Protein AF-A0A2V7XB00-F1 (afdb_monomer)

Secondary structure (DSSP, 8-state):
----------------------------------------TT---PPPPPHHHHHHHHHHHHHHHHT--GGG--TT-BTTTTT--HHHHHHHHHHHHHHHT---S----TGGGT--BHHHHHHHHHHHHHT---

Solvent-accessible surface area (backbone atoms only — not comparable to full-atom values): 9020 Å² total; per-residue (Å²): 139,89,85,81,87,83,86,84,86,80,86,84,88,89,87,83,85,89,82,90,85,80,86,90,85,76,94,74,91,76,94,72,85,75,72,80,78,78,71,78,80,81,76,74,77,65,77,63,75,55,65,68,62,46,40,55,52,49,41,53,41,51,16,63,70,64,73,48,64,50,89,76,64,50,55,84,39,42,41,63,83,69,64,57,43,79,68,47,46,54,55,39,52,54,51,48,26,71,73,71,73,53,80,73,97,61,95,70,52,49,71,82,72,72,35,52,28,45,46,46,47,41,53,48,52,49,36,51,63,67,58,78,68,124

Sequence (134 aa):
MPGISFLSSVRKPSALLSRAGSWLRMARPHLMQEVPMHERAHERTSPPLPRPAVAEAVYAVLAHTLGIDPSGIRPDAELEHLGLSSLKTIEMNVALEEKLGFTSPEVARPDELGIVTVDDLVSHVVRVLAGDLR

pLDDT: mean 73.44, std 22.76, range [34.62, 97.06]

Structure (mmCIF, N/CA/C/O backbone):
data_AF-A0A2V7XB00-F1
#
_entry.id   AF-A0A2V7XB00-F1
#
loop_
_atom_site.group_PDB
_atom_site.id
_atom_site.type_symbol
_atom_site.label_atom_id
_atom_site.label_alt_id
_atom_site.label_comp_id
_atom_site.label_asym_id
_atom_site.label_entity_id
_atom_site.label_seq_id
_atom_site.pdbx_PDB_ins_code
_atom_site.Cartn_x
_atom_site.Cartn_y
_atom_site.Cartn_z
_atom_site.occupancy
_atom_site.B_iso_or_equiv
_atom_site.auth_seq_id
_atom_site.auth_comp_id
_atom_site.auth_asym_id
_atom_site.auth_atom_id
_atom_site.pdbx_PDB_model_num
ATOM 1 N N . MET A 1 1 ? 59.019 -44.962 38.354 1.00 43.09 1 MET A N 1
ATOM 2 C CA . MET A 1 1 ? 59.308 -45.995 37.335 1.00 43.09 1 MET A CA 1
ATOM 3 C C . MET A 1 1 ? 58.989 -45.417 35.959 1.00 43.09 1 MET A C 1
ATOM 5 O O . MET A 1 1 ? 57.835 -45.063 35.757 1.00 43.09 1 MET A O 1
ATOM 9 N N . PRO A 1 2 ? 59.972 -45.239 35.058 1.00 42.66 2 PRO A N 1
ATOM 10 C CA . PRO A 1 2 ? 59.740 -44.831 33.674 1.00 42.66 2 PRO A CA 1
ATOM 11 C C . PRO A 1 2 ? 59.539 -46.059 32.769 1.00 42.66 2 PRO A C 1
ATOM 13 O O . PRO A 1 2 ? 60.270 -47.041 32.878 1.00 42.66 2 PRO A O 1
ATOM 16 N N . GLY A 1 3 ? 58.544 -45.992 31.883 1.00 41.75 3 GLY A N 1
ATOM 17 C CA . GLY A 1 3 ? 58.199 -47.037 30.920 1.00 41.75 3 GLY A CA 1
ATOM 18 C C . GLY A 1 3 ? 58.462 -46.599 29.476 1.00 41.75 3 GLY A C 1
ATOM 19 O O . GLY A 1 3 ? 57.611 -45.976 28.863 1.00 41.75 3 GLY A O 1
ATOM 20 N N . ILE A 1 4 ? 59.664 -46.935 29.007 1.00 50.34 4 ILE A N 1
ATOM 21 C CA . ILE A 1 4 ? 60.064 -47.442 27.678 1.00 50.34 4 ILE A CA 1
ATOM 22 C C . ILE A 1 4 ? 59.625 -46.721 26.384 1.00 50.34 4 ILE A C 1
ATOM 24 O O . ILE A 1 4 ? 58.484 -46.752 25.938 1.00 50.34 4 ILE A O 1
ATOM 28 N N . SER A 1 5 ? 60.666 -46.211 25.727 1.00 44.38 5 SER A N 1
ATOM 29 C CA . SER A 1 5 ? 60.866 -45.860 24.324 1.00 44.38 5 SER A CA 1
ATOM 30 C C . SER A 1 5 ? 60.288 -46.828 23.281 1.00 44.38 5 SER A C 1
ATOM 32 O O . SER A 1 5 ? 60.439 -48.040 23.409 1.00 44.38 5 SER A O 1
ATOM 34 N N . PHE A 1 6 ? 59.862 -46.283 22.136 1.00 38.62 6 PHE A N 1
ATOM 35 C CA . PHE A 1 6 ? 60.133 -46.903 20.835 1.00 38.62 6 PHE A CA 1
ATOM 36 C C . PHE A 1 6 ? 60.467 -45.830 19.791 1.00 38.62 6 PHE A C 1
ATOM 38 O O . PHE A 1 6 ? 59.624 -45.044 19.365 1.00 38.62 6 PHE A O 1
ATOM 45 N N . LEU A 1 7 ? 61.746 -45.793 19.412 1.00 38.38 7 LEU A N 1
ATOM 46 C CA . LEU A 1 7 ? 62.230 -45.149 18.198 1.00 38.38 7 LEU A CA 1
ATOM 47 C C . LEU A 1 7 ? 61.740 -45.948 16.987 1.00 38.38 7 LEU A C 1
ATOM 49 O O . LEU A 1 7 ? 61.825 -47.173 16.982 1.00 38.38 7 LEU A O 1
ATOM 53 N N . SER A 1 8 ? 61.418 -45.256 15.898 1.00 43.91 8 SER A N 1
ATOM 54 C CA . SER A 1 8 ? 61.849 -45.684 14.565 1.00 43.91 8 SER A CA 1
ATOM 55 C C . SER A 1 8 ? 61.993 -44.465 13.665 1.00 43.91 8 SER A C 1
ATOM 57 O O . SER A 1 8 ? 61.040 -43.906 13.137 1.00 43.91 8 SER A O 1
ATOM 59 N N . SER A 1 9 ? 63.250 -44.047 13.566 1.00 39.44 9 SER A N 1
ATOM 60 C CA . SER A 1 9 ? 63.808 -43.108 12.604 1.00 39.44 9 SER A CA 1
ATOM 61 C C . SER A 1 9 ? 64.039 -43.822 11.278 1.00 39.44 9 SER A C 1
ATOM 63 O O . SER A 1 9 ? 64.725 -44.842 11.282 1.00 39.44 9 SER A O 1
ATOM 65 N N . VAL A 1 10 ? 63.586 -43.256 10.153 1.00 44.50 10 VAL A N 1
ATOM 66 C CA . VAL A 1 10 ? 64.231 -43.477 8.848 1.00 44.50 10 VAL A CA 1
ATOM 67 C C . VAL A 1 10 ? 64.216 -42.186 8.006 1.00 44.50 10 VAL A C 1
ATOM 69 O O . VAL A 1 10 ? 63.192 -41.785 7.472 1.00 44.50 10 VAL A O 1
ATOM 72 N N . ARG A 1 11 ? 65.406 -41.558 7.942 1.00 37.84 11 ARG A N 1
ATOM 73 C CA . ARG A 1 11 ? 66.149 -41.003 6.774 1.00 37.84 11 ARG A CA 1
ATOM 74 C C . ARG A 1 11 ? 65.315 -40.338 5.665 1.00 37.84 11 ARG A C 1
ATOM 76 O O . ARG A 1 11 ? 64.591 -41.017 4.960 1.00 37.84 11 ARG A O 1
ATOM 83 N N . LYS A 1 12 ? 65.379 -39.018 5.465 1.00 48.44 12 LYS A N 1
ATOM 84 C CA . LYS A 1 12 ? 66.449 -38.116 4.948 1.00 48.44 12 LYS A CA 1
ATOM 85 C C . LYS A 1 12 ? 66.050 -37.589 3.549 1.00 48.44 12 LYS A C 1
ATOM 87 O O . LYS A 1 12 ? 65.448 -38.327 2.779 1.00 48.44 12 LYS A O 1
ATOM 92 N N . PRO A 1 13 ? 66.388 -36.326 3.235 1.00 47.88 13 PRO A N 1
ATOM 93 C CA . PRO A 1 13 ? 65.912 -35.594 2.065 1.00 47.88 13 PRO A CA 1
ATOM 94 C C . PRO A 1 13 ? 66.754 -35.905 0.823 1.00 47.88 13 PRO A C 1
ATOM 96 O O . PRO A 1 13 ? 67.952 -36.167 0.936 1.00 47.88 13 PRO A O 1
ATOM 99 N N . SER A 1 14 ? 66.152 -35.818 -0.363 1.00 35.31 14 SER A N 1
ATOM 100 C CA . SER A 1 14 ? 66.888 -35.800 -1.629 1.00 35.31 14 SER A CA 1
ATOM 101 C C . SER A 1 14 ? 66.616 -34.491 -2.357 1.00 35.31 14 SER A C 1
ATOM 103 O O . SER A 1 14 ? 65.536 -34.268 -2.895 1.00 35.31 14 SER A O 1
ATOM 105 N N . ALA A 1 15 ? 67.622 -33.622 -2.325 1.00 42.19 15 ALA A N 1
ATOM 106 C CA . ALA A 1 15 ? 67.779 -32.496 -3.222 1.00 42.19 15 ALA A CA 1
ATOM 107 C C . ALA A 1 15 ? 68.858 -32.864 -4.247 1.00 42.19 15 ALA A C 1
ATOM 109 O O . ALA A 1 15 ? 69.988 -33.139 -3.854 1.00 42.19 15 ALA A O 1
ATOM 110 N N . LEU A 1 16 ? 68.516 -32.835 -5.535 1.00 42.06 16 LEU A N 1
ATOM 111 C CA . LEU A 1 16 ? 69.427 -32.689 -6.679 1.00 42.06 16 LEU A CA 1
ATOM 112 C C . LEU A 1 16 ? 68.619 -31.931 -7.753 1.00 42.06 16 LEU A C 1
ATOM 114 O O . LEU A 1 16 ? 67.651 -32.470 -8.271 1.00 42.06 16 LEU A O 1
ATOM 118 N N . LEU A 1 17 ? 68.699 -30.604 -7.853 1.00 36.22 17 LEU A N 1
ATOM 119 C CA . LEU A 1 17 ? 69.741 -29.741 -8.432 1.00 36.22 17 LEU A CA 1
ATOM 120 C C . LEU A 1 17 ? 69.749 -29.694 -9.982 1.00 36.22 17 LEU A C 1
ATOM 122 O O . LEU A 1 17 ? 70.099 -30.659 -10.649 1.00 36.22 17 LEU A O 1
ATOM 126 N N . SER A 1 18 ? 69.489 -28.476 -10.482 1.00 34.62 18 SER A N 1
ATOM 127 C CA . SER A 1 18 ? 70.057 -27.808 -11.673 1.00 34.62 18 SER A CA 1
ATOM 128 C C . SER A 1 18 ? 69.622 -28.166 -13.102 1.00 34.62 18 SER A C 1
ATOM 130 O O . SER A 1 18 ? 70.076 -29.146 -13.683 1.00 34.62 18 SER A O 1
ATOM 132 N N . ARG A 1 19 ? 68.980 -27.187 -13.766 1.00 41.94 19 ARG A N 1
ATOM 133 C CA . ARG A 1 19 ? 69.597 -26.265 -14.766 1.00 41.94 19 ARG A CA 1
ATOM 134 C C . ARG A 1 19 ? 68.547 -25.216 -15.183 1.00 41.94 19 ARG A C 1
ATOM 136 O O . ARG A 1 19 ? 67.474 -25.585 -15.625 1.00 41.94 19 ARG A O 1
ATOM 143 N N . ALA A 1 20 ? 68.692 -23.942 -14.820 1.00 37.88 20 ALA A N 1
ATOM 144 C CA . ALA A 1 20 ? 69.556 -22.907 -15.410 1.00 37.88 20 ALA A CA 1
ATOM 145 C C . ALA A 1 20 ? 68.913 -22.189 -16.620 1.00 37.88 20 ALA A C 1
ATOM 147 O O . ALA A 1 20 ? 68.725 -22.782 -17.676 1.00 37.88 20 ALA A O 1
ATOM 148 N N . GLY A 1 21 ? 68.661 -20.887 -16.434 1.00 34.62 21 GLY A N 1
ATOM 149 C CA . GLY A 1 21 ? 68.186 -19.907 -17.420 1.00 34.62 21 GLY A CA 1
ATOM 150 C C . GLY A 1 21 ? 66.996 -19.138 -16.833 1.00 34.62 21 GLY A C 1
ATOM 151 O O . GLY A 1 21 ? 65.957 -19.729 -16.610 1.00 34.62 21 GLY A O 1
ATOM 152 N N . SER A 1 22 ? 67.039 -17.859 -16.484 1.00 40.19 22 SER A N 1
ATOM 153 C CA . SER A 1 22 ? 67.973 -16.784 -16.778 1.00 40.19 22 SER A CA 1
ATOM 154 C C . SER A 1 22 ? 67.856 -15.746 -15.658 1.00 40.19 22 SER A C 1
ATOM 156 O O . SER A 1 22 ? 66.775 -15.514 -15.116 1.00 40.19 22 SER A O 1
ATOM 158 N N . TRP A 1 23 ? 68.980 -15.145 -15.299 1.00 38.50 23 TRP A N 1
ATOM 159 C CA . TRP A 1 23 ? 69.074 -14.110 -14.284 1.00 38.50 23 TRP A CA 1
ATOM 160 C C . TRP A 1 23 ? 68.597 -12.746 -14.824 1.00 38.50 23 TRP A C 1
ATOM 162 O O . TRP A 1 23 ? 68.945 -12.350 -15.931 1.00 38.50 23 TRP A O 1
ATOM 172 N N . LEU A 1 24 ? 67.917 -11.996 -13.949 1.00 39.69 24 LEU A N 1
ATOM 173 C CA . LEU A 1 24 ? 68.058 -10.544 -13.748 1.00 39.69 24 LEU A CA 1
ATOM 174 C C . LEU A 1 24 ? 67.439 -9.541 -14.755 1.00 39.69 24 LEU A C 1
ATOM 176 O O . LEU A 1 24 ? 68.110 -9.033 -15.653 1.00 39.69 24 LEU A O 1
ATOM 180 N N . ARG A 1 25 ? 66.206 -9.102 -14.454 1.00 44.06 25 ARG A N 1
ATOM 181 C CA . ARG A 1 25 ? 65.710 -7.696 -14.467 1.00 44.06 25 ARG A CA 1
ATOM 182 C C . ARG A 1 25 ? 64.205 -7.745 -14.157 1.00 44.06 25 ARG A C 1
ATOM 184 O O . ARG A 1 25 ? 63.500 -8.466 -14.833 1.00 44.06 25 ARG A O 1
ATOM 191 N N . MET A 1 26 ? 63.601 -7.072 -13.187 1.00 37.91 26 MET A N 1
ATOM 192 C CA . MET A 1 26 ? 63.935 -5.891 -12.404 1.00 37.91 26 MET A CA 1
ATOM 193 C C . MET A 1 26 ? 63.264 -6.032 -11.033 1.00 37.91 26 MET A C 1
ATOM 195 O O . MET A 1 26 ? 62.163 -6.567 -10.924 1.00 37.91 26 MET A O 1
ATOM 199 N N . ALA A 1 27 ? 63.893 -5.482 -10.002 1.00 47.81 27 ALA A N 1
ATOM 200 C CA . ALA A 1 27 ? 63.200 -5.144 -8.774 1.00 47.81 27 ALA A CA 1
ATOM 201 C C . ALA A 1 27 ? 62.118 -4.093 -9.068 1.00 47.81 27 ALA A C 1
ATOM 203 O O . ALA A 1 27 ? 62.443 -3.018 -9.567 1.00 47.81 27 ALA A O 1
ATOM 204 N N . ARG A 1 28 ? 60.862 -4.369 -8.704 1.00 44.12 28 ARG A N 1
ATOM 205 C CA . ARG A 1 28 ? 59.929 -3.342 -8.224 1.00 44.12 28 ARG A CA 1
ATOM 206 C C . ARG A 1 28 ? 59.108 -3.936 -7.075 1.00 44.12 28 ARG A C 1
ATOM 208 O O . ARG A 1 28 ? 58.433 -4.941 -7.285 1.00 44.12 28 ARG A O 1
ATOM 215 N N . PRO A 1 29 ? 59.181 -3.358 -5.866 1.00 50.53 29 PRO A N 1
ATOM 216 C CA . PRO A 1 29 ? 58.245 -3.678 -4.802 1.00 50.53 29 PRO A CA 1
ATOM 217 C C . PRO A 1 29 ? 56.931 -2.983 -5.154 1.00 50.53 29 PRO A C 1
ATOM 219 O O . PRO A 1 29 ? 57.002 -1.826 -5.532 1.00 50.53 29 PRO A O 1
ATOM 222 N N . HIS A 1 30 ? 55.777 -3.634 -5.041 1.00 51.94 30 HIS A N 1
ATOM 223 C CA . HIS A 1 30 ? 54.500 -3.011 -4.661 1.00 51.94 30 HIS A CA 1
ATOM 224 C C . HIS A 1 30 ? 53.554 -4.138 -4.233 1.00 51.94 30 HIS A C 1
ATOM 226 O O . HIS A 1 30 ? 53.045 -4.911 -5.040 1.00 51.94 30 HIS A O 1
ATOM 232 N N . LEU A 1 31 ? 53.404 -4.249 -2.912 1.00 53.88 31 LEU A N 1
ATOM 233 C CA . LEU A 1 31 ? 52.252 -4.858 -2.267 1.00 53.88 31 LEU A CA 1
ATOM 234 C C . LEU A 1 31 ? 50.996 -4.131 -2.743 1.00 53.88 31 LEU A C 1
ATOM 236 O O . LEU A 1 31 ? 50.918 -2.919 -2.574 1.00 53.88 31 LEU A O 1
ATOM 240 N N . MET A 1 32 ? 50.060 -4.898 -3.292 1.00 39.62 32 MET A N 1
ATOM 241 C CA . MET A 1 32 ? 48.598 -4.777 -3.227 1.00 39.62 32 MET A CA 1
ATOM 242 C C . MET A 1 32 ? 48.087 -5.492 -4.475 1.00 39.62 32 MET A C 1
ATOM 244 O O . MET A 1 32 ? 48.115 -4.958 -5.580 1.00 39.62 32 MET A O 1
ATOM 248 N N . GLN A 1 33 ? 47.690 -6.754 -4.308 1.00 46.69 33 GLN A N 1
ATOM 249 C CA . GLN A 1 33 ? 46.784 -7.372 -5.264 1.00 46.69 33 GLN A CA 1
ATOM 250 C C . GLN A 1 33 ? 45.500 -6.550 -5.197 1.00 46.69 33 GLN A C 1
ATOM 252 O O . GLN A 1 33 ? 44.717 -6.711 -4.262 1.00 46.69 33 GLN A O 1
ATOM 257 N N . GLU A 1 34 ? 45.326 -5.609 -6.122 1.00 43.75 34 GLU A N 1
ATOM 258 C CA . GLU A 1 34 ? 44.034 -4.965 -6.286 1.00 43.75 34 GLU A CA 1
ATOM 259 C C . GLU A 1 34 ? 43.022 -6.059 -6.618 1.00 43.75 34 GLU A C 1
ATOM 261 O O . GLU A 1 34 ? 43.218 -6.898 -7.500 1.00 43.75 34 GLU A O 1
ATOM 266 N N . VAL A 1 35 ? 42.014 -6.101 -5.757 1.00 55.78 35 VAL A N 1
ATOM 267 C CA . VAL A 1 35 ? 40.975 -7.111 -5.629 1.00 55.78 35 VAL A CA 1
ATOM 268 C C . VAL A 1 35 ? 40.434 -7.487 -7.011 1.00 55.78 35 VAL A C 1
ATOM 270 O O . VAL A 1 35 ? 40.099 -6.587 -7.784 1.00 55.78 35 VAL A O 1
ATOM 273 N N . PRO A 1 36 ? 40.306 -8.786 -7.348 1.00 44.25 36 PRO A N 1
ATOM 274 C CA . PRO A 1 36 ? 39.638 -9.177 -8.575 1.00 44.25 36 PRO A CA 1
ATOM 275 C C . PRO A 1 36 ? 38.209 -8.643 -8.519 1.00 44.25 36 PRO A C 1
ATOM 277 O O . PRO A 1 36 ? 37.413 -9.052 -7.671 1.00 44.25 36 PRO A O 1
ATOM 280 N N . MET A 1 37 ? 37.951 -7.687 -9.412 1.00 47.91 37 MET A N 1
ATOM 281 C CA . MET A 1 37 ? 36.664 -7.185 -9.869 1.00 47.91 37 MET A CA 1
ATOM 282 C C . MET A 1 37 ? 35.583 -8.254 -9.676 1.00 47.91 37 MET A C 1
AT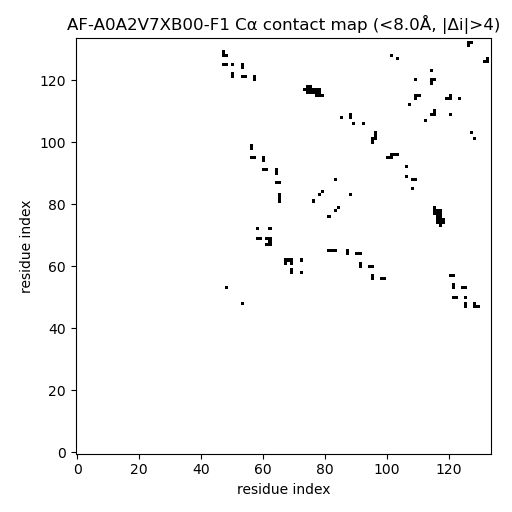OM 284 O O . MET A 1 37 ? 35.408 -9.121 -10.527 1.00 47.91 37 MET A O 1
ATOM 288 N N . HIS A 1 38 ? 34.880 -8.221 -8.537 1.00 52.25 38 HIS A N 1
ATOM 289 C CA . HIS A 1 38 ? 33.641 -8.968 -8.350 1.00 52.25 38 HIS A CA 1
ATOM 290 C C . HIS A 1 38 ? 32.598 -8.287 -9.230 1.00 52.25 38 HIS A C 1
ATOM 292 O O . HIS A 1 38 ? 31.852 -7.408 -8.808 1.00 52.25 38 HIS A O 1
ATOM 298 N N . GLU A 1 39 ? 32.686 -8.600 -10.519 1.00 46.19 39 GLU A N 1
ATOM 299 C CA . GLU A 1 39 ? 31.575 -9.014 -11.356 1.00 46.19 39 GLU A CA 1
ATOM 300 C C . GLU A 1 39 ? 30.213 -8.773 -10.697 1.00 46.19 39 GLU A C 1
ATOM 302 O O . GLU A 1 39 ? 29.693 -9.597 -9.953 1.00 46.19 39 GLU A O 1
ATOM 307 N N . ARG A 1 40 ? 29.719 -7.551 -10.921 1.00 45.91 40 ARG A N 1
ATOM 308 C CA . ARG A 1 40 ? 28.330 -7.073 -10.880 1.00 45.91 40 ARG A CA 1
ATOM 309 C C . ARG A 1 40 ? 27.280 -8.119 -10.470 1.00 45.91 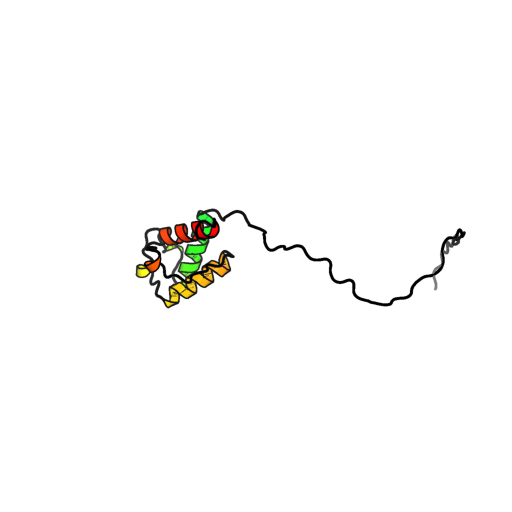40 ARG A C 1
ATOM 311 O O . ARG A 1 40 ? 26.431 -8.503 -11.263 1.00 45.91 40 ARG A O 1
ATOM 318 N N . ALA A 1 41 ? 27.251 -8.505 -9.200 1.00 44.94 41 ALA A N 1
ATOM 319 C CA . ALA A 1 41 ? 26.246 -9.431 -8.676 1.00 44.94 41 ALA A CA 1
ATOM 320 C C . ALA A 1 41 ? 24.890 -8.756 -8.355 1.00 44.94 41 ALA A C 1
ATOM 322 O O . ALA A 1 41 ? 24.186 -9.221 -7.460 1.00 44.94 41 ALA A O 1
ATOM 323 N N . HIS A 1 42 ? 24.525 -7.668 -9.051 1.00 45.25 42 HIS A N 1
ATOM 324 C CA . HIS A 1 42 ? 23.253 -6.946 -8.857 1.00 45.25 42 HIS A CA 1
ATOM 325 C C . HIS A 1 42 ? 22.199 -7.215 -9.941 1.00 45.25 42 HIS A C 1
ATOM 327 O O . HIS A 1 42 ? 21.098 -6.690 -9.850 1.00 45.25 42 HIS A O 1
ATOM 333 N N . GLU A 1 43 ? 22.470 -8.084 -10.913 1.00 46.34 43 GLU A N 1
ATOM 334 C CA . GLU A 1 43 ? 21.445 -8.575 -11.847 1.00 46.34 43 GLU A CA 1
ATOM 335 C C . GLU A 1 43 ? 21.148 -10.052 -11.586 1.00 46.34 43 GLU A C 1
ATOM 337 O O . GLU A 1 43 ? 21.118 -10.892 -12.479 1.00 46.34 43 GLU A O 1
ATOM 342 N N . ARG A 1 44 ? 20.901 -10.400 -10.319 1.00 45.69 44 ARG A N 1
ATOM 343 C CA . ARG A 1 44 ? 20.018 -11.535 -10.052 1.00 45.69 44 ARG A CA 1
ATOM 344 C C . ARG A 1 44 ? 18.598 -11.012 -10.188 1.00 45.69 44 ARG A C 1
ATOM 346 O O . ARG A 1 44 ? 17.967 -10.677 -9.192 1.00 45.69 44 ARG A O 1
ATOM 353 N N . THR A 1 45 ? 18.116 -10.901 -11.424 1.00 52.88 45 THR A N 1
ATOM 354 C CA . THR A 1 45 ? 16.682 -10.768 -11.678 1.00 52.88 45 THR A CA 1
ATOM 355 C C . THR A 1 45 ? 16.052 -12.073 -11.212 1.00 52.88 45 THR A C 1
ATOM 357 O O . THR A 1 45 ? 15.993 -13.0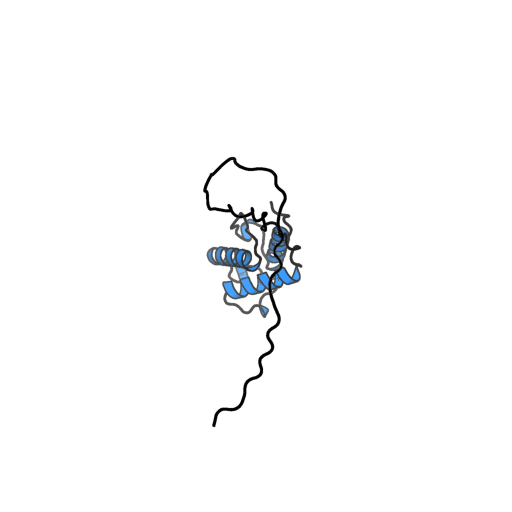60 -11.945 1.00 52.88 45 THR A O 1
ATOM 360 N N . SER A 1 46 ? 15.687 -12.118 -9.931 1.00 57.31 46 SER A N 1
ATOM 361 C CA . SER A 1 46 ? 14.826 -13.163 -9.401 1.00 57.31 46 SER A CA 1
ATOM 362 C C . SER A 1 46 ? 13.587 -13.232 -10.296 1.00 57.31 46 SER A C 1
ATOM 364 O O . SER A 1 46 ? 13.103 -12.179 -10.724 1.00 57.31 46 SER A O 1
ATOM 366 N N . PRO A 1 47 ? 13.086 -14.435 -10.626 1.00 63.09 47 PRO A N 1
ATOM 367 C CA . PRO A 1 47 ? 11.847 -14.547 -11.379 1.00 63.09 47 PRO A CA 1
ATOM 368 C C . PRO A 1 47 ? 10.754 -13.722 -10.681 1.00 63.09 47 PRO A C 1
ATOM 370 O O . PRO A 1 47 ? 10.721 -13.709 -9.443 1.00 63.09 47 PRO A O 1
ATOM 373 N N . PRO A 1 48 ? 9.889 -13.023 -11.441 1.00 73.56 48 PRO A N 1
ATOM 374 C CA . PRO A 1 48 ? 8.840 -12.202 -10.855 1.00 73.56 48 PRO A CA 1
ATOM 375 C C . PRO A 1 48 ? 8.001 -13.058 -9.906 1.00 73.56 48 PRO A C 1
ATOM 377 O O . PRO A 1 48 ? 7.626 -14.191 -10.226 1.00 73.56 48 PRO A O 1
ATOM 380 N N . LEU A 1 49 ? 7.764 -12.530 -8.705 1.00 84.12 49 LEU A N 1
ATOM 381 C CA . LEU A 1 49 ? 7.024 -13.240 -7.671 1.00 84.12 49 LEU A CA 1
ATOM 382 C C . LEU A 1 49 ? 5.615 -13.584 -8.182 1.00 84.12 49 LEU A C 1
ATOM 384 O O . LEU A 1 49 ? 4.973 -12.752 -8.828 1.00 84.12 49 LEU A O 1
ATOM 388 N N . PRO A 1 50 ? 5.097 -14.791 -7.893 1.00 90.69 50 PRO A N 1
ATOM 389 C CA . PRO A 1 50 ? 3.748 -15.151 -8.302 1.00 90.69 50 PRO A CA 1
ATOM 390 C C . PRO A 1 50 ? 2.725 -14.255 -7.585 1.00 90.69 50 PRO A C 1
ATOM 392 O O . PRO A 1 50 ? 2.889 -13.947 -6.404 1.00 90.69 50 PRO A O 1
ATOM 395 N N . ARG A 1 51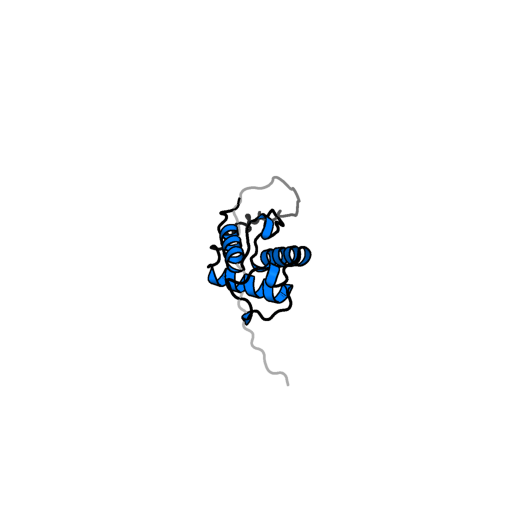 ? 1.636 -13.877 -8.273 1.00 93.00 51 ARG A N 1
ATOM 396 C CA . ARG A 1 51 ? 0.593 -12.972 -7.741 1.00 93.00 51 ARG A CA 1
ATOM 397 C C . ARG A 1 51 ? 0.105 -13.329 -6.325 1.00 93.00 51 ARG A C 1
ATOM 399 O O . ARG A 1 51 ? -0.011 -12.402 -5.532 1.00 93.00 51 ARG A O 1
ATOM 406 N N . PRO A 1 52 ? -0.124 -14.606 -5.950 1.00 94.69 52 PRO A N 1
ATOM 407 C CA . PRO A 1 52 ? -0.486 -14.952 -4.574 1.00 94.69 52 PRO A CA 1
ATOM 408 C C . PRO A 1 52 ? 0.571 -14.538 -3.543 1.00 94.69 52 PRO A C 1
ATOM 410 O O . PRO A 1 52 ? 0.221 -14.000 -2.504 1.00 94.69 52 PRO A O 1
ATOM 413 N N . ALA A 1 53 ? 1.863 -14.710 -3.838 1.00 93.31 53 ALA A N 1
ATOM 414 C CA . ALA A 1 53 ? 2.929 -14.283 -2.929 1.00 93.31 53 ALA A CA 1
ATOM 415 C C . ALA A 1 53 ? 2.984 -12.752 -2.791 1.00 93.31 53 ALA A C 1
ATOM 417 O O . ALA A 1 53 ? 3.233 -12.239 -1.702 1.00 93.31 53 ALA A O 1
ATOM 418 N N . VAL A 1 54 ? 2.707 -12.025 -3.879 1.00 93.88 54 VAL A N 1
ATOM 419 C CA . VAL A 1 54 ? 2.576 -10.561 -3.844 1.00 93.88 54 VAL A CA 1
ATOM 420 C C . VAL A 1 54 ? 1.361 -10.143 -3.013 1.00 93.88 54 VAL A C 1
ATOM 422 O O . VAL A 1 54 ? 1.484 -9.249 -2.182 1.00 93.88 54 VAL A O 1
ATOM 425 N N . ALA A 1 55 ? 0.218 -10.815 -3.171 1.00 95.06 55 ALA A N 1
ATOM 426 C CA . ALA A 1 55 ? -0.991 -10.545 -2.394 1.00 95.06 55 ALA A CA 1
ATOM 427 C C . ALA A 1 55 ? -0.757 -10.730 -0.888 1.00 95.06 55 ALA A C 1
ATOM 429 O O . ALA A 1 55 ? -1.032 -9.816 -0.116 1.00 95.06 55 ALA A O 1
ATOM 430 N N . GLU A 1 56 ? -0.152 -11.849 -0.479 1.00 95.06 56 GLU A N 1
ATOM 431 C CA . GLU A 1 56 ? 0.223 -12.093 0.922 1.00 95.06 56 GLU A CA 1
ATOM 432 C C . GLU A 1 56 ? 1.158 -11.003 1.463 1.00 95.06 56 GLU A C 1
ATOM 434 O O . GLU A 1 56 ? 1.016 -10.529 2.594 1.00 95.06 56 GLU A O 1
ATOM 439 N N . ALA A 1 57 ? 2.120 -10.561 0.647 1.00 94.44 57 ALA A N 1
ATOM 440 C CA . ALA A 1 57 ? 3.020 -9.491 1.040 1.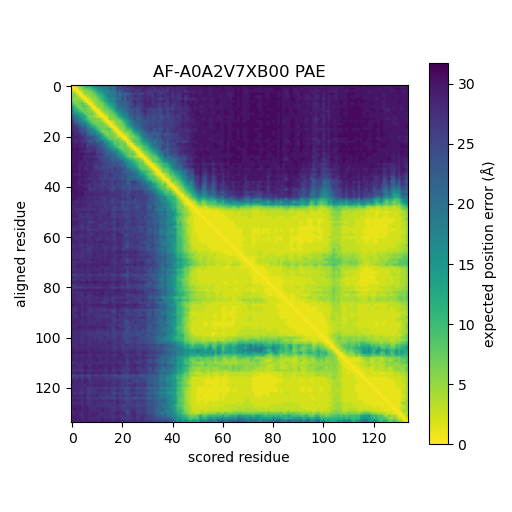00 94.44 57 ALA A CA 1
ATOM 441 C C . ALA A 1 57 ? 2.274 -8.168 1.253 1.00 94.44 57 ALA A C 1
ATOM 443 O O . ALA A 1 57 ? 2.497 -7.541 2.294 1.00 94.44 57 ALA A O 1
ATOM 444 N N . VAL A 1 58 ? 1.384 -7.801 0.323 1.00 95.25 58 VAL A N 1
ATOM 445 C CA . VAL A 1 58 ? 0.540 -6.599 0.376 1.00 95.25 58 VAL A CA 1
ATOM 446 C C . VAL A 1 58 ? -0.396 -6.635 1.580 1.00 95.25 58 VAL A C 1
ATOM 448 O O . VAL A 1 58 ? -0.414 -5.673 2.341 1.00 95.25 58 VAL A O 1
ATOM 451 N N . TYR A 1 59 ? -1.110 -7.738 1.820 1.00 96.44 59 TYR A N 1
ATOM 452 C CA . TYR A 1 59 ? -2.016 -7.865 2.967 1.00 96.44 59 TYR A CA 1
ATOM 453 C C . TYR A 1 59 ? -1.281 -7.690 4.287 1.00 96.44 59 TYR A C 1
ATOM 455 O O . TYR A 1 59 ? -1.725 -6.936 5.147 1.00 96.44 59 TYR A O 1
ATOM 463 N N . ALA A 1 60 ? -0.123 -8.329 4.438 1.00 95.81 60 ALA A N 1
ATOM 464 C CA . ALA A 1 60 ? 0.662 -8.191 5.654 1.00 95.81 60 ALA A CA 1
ATOM 465 C C . ALA A 1 60 ? 1.245 -6.775 5.831 1.00 95.81 60 ALA A C 1
ATOM 467 O O . ALA A 1 60 ? 1.354 -6.319 6.967 1.00 95.81 60 ALA A O 1
ATOM 468 N N . VAL A 1 61 ? 1.593 -6.063 4.750 1.00 96.19 61 VAL A N 1
ATOM 469 C CA . VAL A 1 61 ? 2.013 -4.653 4.847 1.00 96.19 61 VAL A CA 1
ATOM 470 C C . VAL A 1 61 ? 0.833 -3.760 5.225 1.00 96.19 61 VA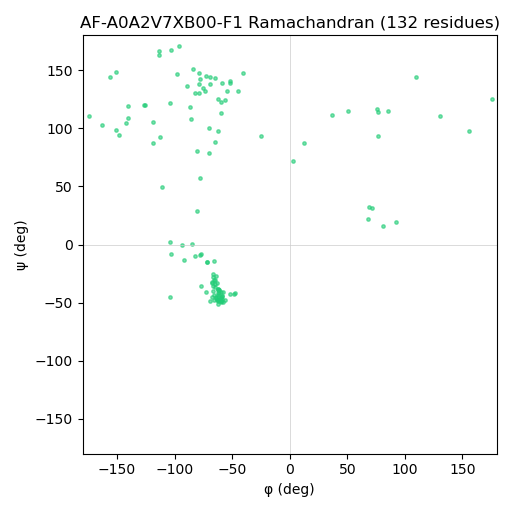L A C 1
ATOM 472 O O . VAL A 1 61 ? 0.953 -2.988 6.169 1.00 96.19 61 VAL A O 1
ATOM 475 N N . LEU A 1 62 ? -0.316 -3.895 4.559 1.00 95.81 62 LEU A N 1
ATOM 476 C CA . LEU A 1 62 ? -1.524 -3.130 4.884 1.00 95.81 62 LEU A CA 1
ATOM 477 C C . LEU A 1 6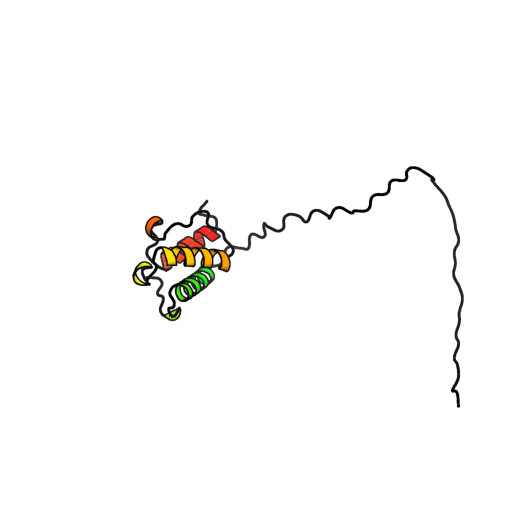2 ? -1.951 -3.351 6.337 1.00 95.81 62 LEU A C 1
ATOM 479 O O . LEU A 1 62 ? -2.145 -2.385 7.071 1.00 95.81 62 LEU A O 1
ATOM 483 N N . ALA A 1 63 ? -2.031 -4.610 6.770 1.00 96.56 63 ALA A N 1
ATOM 484 C CA . ALA A 1 63 ? -2.385 -4.980 8.135 1.00 96.56 63 ALA A CA 1
ATOM 485 C C . ALA A 1 63 ? -1.457 -4.321 9.163 1.00 96.56 63 ALA A C 1
ATOM 487 O O . ALA A 1 63 ? -1.922 -3.696 10.115 1.00 96.56 63 ALA A O 1
ATOM 488 N N . HIS A 1 64 ? -0.143 -4.396 8.934 1.00 96.00 64 HIS A N 1
ATOM 489 C CA . HIS A 1 64 ? 0.850 -3.792 9.816 1.00 96.00 64 HIS A CA 1
ATOM 490 C C . HIS A 1 64 ? 0.761 -2.258 9.835 1.00 96.00 64 HIS A C 1
ATOM 492 O O . HIS A 1 64 ? 0.728 -1.651 10.903 1.00 96.00 64 HIS A O 1
ATOM 498 N N . THR A 1 65 ? 0.685 -1.624 8.664 1.00 95.50 65 THR A N 1
ATOM 499 C CA . THR A 1 65 ? 0.649 -0.162 8.518 1.00 95.50 65 THR A CA 1
ATOM 500 C C . THR A 1 65 ? -0.615 0.451 9.124 1.00 95.50 65 THR A C 1
ATOM 502 O O . THR A 1 65 ? -0.558 1.534 9.717 1.00 95.50 65 THR A O 1
ATOM 505 N N . LEU A 1 66 ? -1.748 -0.243 9.006 1.00 95.00 66 LEU A N 1
ATOM 506 C CA . LEU A 1 66 ? -3.054 0.205 9.496 1.00 95.00 66 LEU A CA 1
ATOM 507 C C . LEU A 1 66 ? -3.369 -0.277 10.921 1.00 95.00 66 LEU A C 1
ATOM 509 O O . LEU A 1 66 ? -4.295 0.236 11.543 1.00 95.00 66 LEU A O 1
ATOM 513 N N . GLY A 1 67 ? -2.606 -1.233 11.457 1.00 94.81 67 GLY A N 1
ATOM 514 C CA . GLY A 1 67 ? -2.857 -1.819 12.775 1.00 94.81 67 GLY A CA 1
ATOM 515 C C . GLY A 1 67 ? -4.128 -2.674 12.828 1.00 94.81 67 GLY A C 1
ATOM 516 O O . GLY A 1 67 ? -4.796 -2.708 13.860 1.00 94.81 67 GLY A O 1
ATOM 517 N N . ILE A 1 68 ? -4.475 -3.337 11.721 1.00 94.25 68 ILE A N 1
ATOM 518 C CA . ILE A 1 68 ? -5.658 -4.203 11.594 1.00 94.25 68 ILE A CA 1
ATOM 519 C C . ILE A 1 68 ? -5.254 -5.664 11.390 1.00 94.25 68 ILE A C 1
ATOM 521 O O . ILE A 1 68 ? -4.118 -5.967 11.032 1.00 94.25 68 ILE A O 1
ATOM 525 N N . ASP A 1 69 ? -6.193 -6.583 11.606 1.00 91.38 69 ASP A N 1
ATOM 526 C CA . ASP A 1 69 ? -5.961 -8.005 11.362 1.00 91.38 69 ASP A CA 1
ATOM 527 C C . ASP A 1 69 ? -5.949 -8.315 9.847 1.00 91.38 69 ASP A C 1
ATOM 529 O O . ASP A 1 69 ? -6.871 -7.895 9.137 1.00 91.38 69 ASP A O 1
ATOM 533 N N . PRO A 1 70 ? -4.953 -9.062 9.326 1.00 86.75 70 PRO A N 1
ATOM 534 C CA . PRO A 1 70 ? -4.855 -9.358 7.897 1.00 86.75 70 PRO A CA 1
ATOM 535 C C . PRO A 1 70 ? -6.020 -10.205 7.370 1.00 86.75 70 PRO A C 1
ATOM 537 O O . PRO A 1 70 ? -6.374 -10.071 6.203 1.00 86.75 70 PRO A O 1
ATOM 540 N N . SER A 1 71 ? -6.660 -11.034 8.206 1.00 88.94 71 SER A N 1
ATOM 541 C CA . SER A 1 71 ? -7.828 -11.829 7.795 1.00 88.94 71 SER A CA 1
ATOM 542 C C . SER A 1 71 ? -9.091 -10.983 7.597 1.00 88.94 71 SER A C 1
ATOM 544 O O . SER A 1 71 ? -10.042 -11.434 6.959 1.00 88.94 71 SER A O 1
ATOM 546 N N . GLY A 1 72 ? -9.095 -9.743 8.098 1.00 88.25 72 GLY A N 1
ATOM 547 C CA . GLY A 1 72 ? -10.162 -8.769 7.878 1.00 88.25 72 GLY A CA 1
ATOM 548 C C . GLY A 1 72 ? -10.057 -8.007 6.553 1.00 88.25 72 GLY A C 1
ATOM 549 O O . GLY A 1 72 ? -10.995 -7.296 6.192 1.00 88.25 72 GLY A O 1
ATOM 550 N N . ILE A 1 73 ? -8.944 -8.136 5.822 1.00 93.81 73 ILE A N 1
ATOM 551 C CA . ILE A 1 73 ? -8.716 -7.417 4.565 1.00 93.81 73 ILE A CA 1
ATOM 552 C C . ILE A 1 73 ? -9.318 -8.219 3.412 1.00 93.81 73 ILE A C 1
ATOM 554 O O . ILE A 1 73 ? -8.911 -9.345 3.130 1.00 93.81 73 ILE A O 1
ATOM 558 N N . ARG A 1 74 ? -10.291 -7.623 2.720 1.00 95.94 74 ARG A N 1
ATOM 559 C CA . ARG A 1 74 ? -10.900 -8.209 1.523 1.00 95.94 74 ARG A CA 1
ATOM 560 C C . ARG A 1 74 ? -10.269 -7.623 0.254 1.00 95.94 74 ARG A C 1
ATOM 562 O O . ARG A 1 74 ? -9.919 -6.446 0.255 1.00 95.94 74 ARG A O 1
ATOM 569 N N . PRO A 1 75 ? -10.145 -8.398 -0.838 1.00 95.69 75 PRO A N 1
ATOM 570 C CA . PRO A 1 75 ? -9.558 -7.910 -2.090 1.00 95.69 75 PRO A CA 1
ATOM 571 C C . PRO A 1 75 ? -10.362 -6.766 -2.726 1.00 95.69 75 PRO A C 1
ATOM 573 O O . PRO A 1 75 ? -9.783 -5.865 -3.319 1.00 95.69 75 PRO A O 1
ATOM 576 N N . ASP A 1 76 ? -11.685 -6.779 -2.565 1.00 96.81 76 ASP A N 1
ATOM 577 C CA . ASP A 1 76 ? -12.619 -5.754 -3.040 1.00 96.81 76 ASP A CA 1
ATOM 578 C C . ASP A 1 76 ? -12.779 -4.574 -2.068 1.00 96.81 76 ASP A C 1
ATOM 580 O O . ASP A 1 76 ? -13.558 -3.665 -2.341 1.00 96.81 76 ASP A O 1
ATOM 584 N N . ALA A 1 77 ? -12.075 -4.573 -0.930 1.00 96.12 77 ALA A N 1
ATOM 585 C CA . ALA A 1 77 ? -12.105 -3.443 -0.011 1.00 96.12 77 ALA A CA 1
ATOM 586 C C . ALA A 1 77 ? -11.390 -2.238 -0.627 1.00 96.12 77 ALA A C 1
ATOM 588 O O . ALA A 1 77 ? -10.312 -2.370 -1.209 1.00 96.12 77 ALA A O 1
ATOM 589 N N . GLU A 1 78 ? -11.973 -1.057 -0.460 1.00 95.81 78 GLU A N 1
ATOM 590 C CA . GLU A 1 78 ? -11.353 0.192 -0.889 1.00 95.81 78 GLU A CA 1
ATOM 591 C C . GLU A 1 78 ? -10.287 0.638 0.118 1.00 95.81 78 GLU A C 1
ATOM 593 O O . GLU A 1 78 ? -10.497 0.583 1.333 1.00 95.81 78 GLU A O 1
ATOM 598 N N . LEU A 1 79 ? -9.146 1.111 -0.379 1.00 93.81 79 LEU A N 1
ATOM 599 C CA . LEU A 1 79 ? -7.999 1.492 0.449 1.00 93.81 79 LEU A CA 1
ATOM 600 C C . LEU A 1 79 ? -8.325 2.653 1.400 1.00 93.81 79 LEU A C 1
ATOM 602 O O . LEU A 1 79 ? -7.919 2.629 2.564 1.00 93.81 79 LEU A O 1
ATOM 606 N N . GLU A 1 80 ? -9.105 3.635 0.943 1.00 92.44 80 GLU A N 1
ATOM 607 C CA . GLU A 1 80 ? -9.548 4.757 1.780 1.00 92.44 80 GLU A CA 1
ATOM 608 C C . GLU A 1 80 ? -10.419 4.285 2.951 1.00 92.44 80 GLU A C 1
ATOM 610 O O . GLU A 1 80 ? -10.218 4.711 4.090 1.00 92.44 80 GLU A O 1
ATOM 615 N N . HIS A 1 81 ? -11.335 3.342 2.702 1.00 94.12 81 HIS A N 1
ATOM 616 C CA . HIS A 1 81 ? -12.203 2.765 3.731 1.00 94.12 81 HIS A CA 1
ATOM 617 C C . HIS A 1 81 ? -11.433 1.942 4.774 1.00 94.12 81 HIS A C 1
ATOM 619 O O . HIS A 1 81 ? -11.877 1.831 5.917 1.00 94.12 81 HIS A O 1
ATOM 625 N N . LEU A 1 82 ? -10.265 1.401 4.412 1.00 93.12 82 LEU A N 1
ATOM 626 C CA . LEU A 1 82 ? -9.352 0.741 5.350 1.00 93.12 82 LEU A CA 1
ATOM 627 C C . LEU A 1 82 ? -8.545 1.738 6.206 1.00 93.12 82 LEU A C 1
ATOM 629 O O . LEU A 1 82 ? -7.873 1.327 7.150 1.00 93.12 82 LEU A O 1
ATOM 633 N N . GLY A 1 83 ? -8.620 3.041 5.917 1.00 92.19 83 GLY A N 1
ATOM 634 C CA . GLY A 1 83 ? -7.901 4.088 6.645 1.00 92.19 83 GLY A CA 1
ATOM 635 C C . GLY A 1 83 ? -6.540 4.445 6.044 1.00 92.19 83 GLY A C 1
ATOM 636 O O . GLY A 1 83 ? -5.694 5.024 6.736 1.00 92.19 83 GLY A O 1
ATOM 637 N N . LEU A 1 84 ? -6.304 4.114 4.769 1.00 91.88 84 LEU A N 1
ATOM 638 C CA . LEU A 1 84 ? -5.087 4.513 4.071 1.00 91.88 84 LEU A CA 1
ATOM 639 C C . LEU A 1 84 ? -5.109 6.031 3.806 1.00 91.88 84 LEU A C 1
ATOM 641 O O . LEU A 1 84 ? -5.764 6.521 2.894 1.00 91.88 84 LEU A O 1
ATOM 645 N N . SER A 1 85 ? -4.403 6.788 4.645 1.00 91.19 85 SER A N 1
ATOM 646 C CA . SER A 1 85 ? -4.200 8.237 4.494 1.00 91.19 85 SER A CA 1
ATOM 647 C C . SER A 1 85 ? -2.869 8.557 3.812 1.00 91.19 85 SER A C 1
ATOM 649 O O . SER A 1 85 ? -2.000 7.699 3.718 1.00 91.19 85 SER A O 1
ATOM 651 N N . SER A 1 86 ? -2.638 9.820 3.438 1.00 88.62 86 SER A N 1
ATOM 652 C CA . SER A 1 86 ? -1.395 10.276 2.790 1.00 88.62 86 SER A CA 1
ATOM 653 C C . SER A 1 86 ? -0.104 9.819 3.483 1.00 88.62 86 SER A C 1
ATOM 655 O O . SER A 1 86 ? 0.842 9.424 2.810 1.00 88.62 86 SER A O 1
ATOM 657 N N . LEU A 1 87 ? -0.044 9.870 4.822 1.00 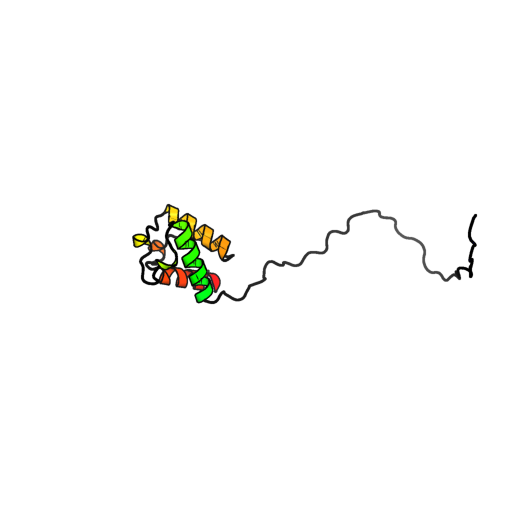91.25 87 LEU A N 1
ATOM 658 C CA . LEU A 1 87 ? 1.138 9.417 5.567 1.00 91.25 87 LEU A CA 1
ATOM 659 C C . LEU A 1 87 ? 1.244 7.886 5.565 1.00 91.25 87 LEU A C 1
ATOM 661 O O . LEU A 1 87 ? 2.326 7.342 5.366 1.00 91.25 87 LEU A O 1
ATOM 665 N N . LYS A 1 88 ? 0.108 7.196 5.719 1.00 92.62 88 LYS A N 1
ATOM 666 C CA . LYS A 1 88 ? 0.038 5.729 5.667 1.00 92.62 88 LYS A CA 1
ATOM 667 C C . LYS A 1 88 ? 0.384 5.173 4.291 1.00 92.62 88 LYS A C 1
ATOM 669 O O . LYS A 1 88 ? 0.976 4.105 4.214 1.00 92.62 88 LYS A O 1
ATOM 674 N N . THR A 1 89 ? 0.105 5.913 3.226 1.00 91.81 89 THR A N 1
ATOM 675 C CA . THR A 1 89 ? 0.543 5.591 1.868 1.00 91.81 89 THR A CA 1
ATOM 676 C C . THR A 1 89 ? 2.063 5.591 1.749 1.00 91.81 89 THR A C 1
ATOM 678 O O . THR A 1 89 ? 2.627 4.653 1.195 1.00 91.81 89 THR A O 1
ATOM 681 N N . ILE A 1 90 ? 2.742 6.600 2.304 1.00 91.44 90 ILE A N 1
ATOM 682 C CA . ILE A 1 90 ? 4.212 6.657 2.291 1.00 91.44 90 ILE A CA 1
ATOM 683 C C . ILE A 1 90 ? 4.787 5.471 3.076 1.00 91.44 90 ILE A C 1
ATOM 685 O O . ILE A 1 90 ? 5.656 4.769 2.567 1.00 91.44 90 ILE A O 1
ATOM 689 N N . GLU A 1 91 ? 4.266 5.208 4.280 1.00 93.50 91 GLU A N 1
ATOM 690 C CA . GLU A 1 91 ? 4.680 4.066 5.111 1.00 93.50 91 GLU A CA 1
ATOM 691 C C . GLU A 1 91 ? 4.470 2.723 4.391 1.00 93.50 91 GLU A C 1
ATOM 693 O O . GLU A 1 91 ? 5.354 1.869 4.397 1.00 93.50 91 GLU A O 1
ATOM 698 N N . MET A 1 92 ? 3.318 2.546 3.739 1.00 94.38 92 MET A N 1
ATOM 699 C CA . MET A 1 92 ? 3.001 1.359 2.947 1.00 94.38 92 MET A CA 1
ATOM 700 C C . MET A 1 92 ? 3.964 1.188 1.770 1.00 94.38 92 MET A C 1
ATOM 702 O O . MET A 1 92 ? 4.472 0.087 1.578 1.00 94.38 92 MET A O 1
ATOM 706 N N . ASN A 1 93 ? 4.224 2.246 0.998 1.00 91.56 93 ASN A N 1
ATOM 707 C CA . ASN A 1 93 ? 5.107 2.183 -0.167 1.00 91.56 93 ASN A CA 1
ATOM 708 C C . ASN A 1 93 ? 6.530 1.783 0.244 1.00 91.56 93 ASN A C 1
ATOM 710 O O . ASN A 1 93 ? 7.075 0.835 -0.316 1.00 91.56 93 ASN A O 1
ATOM 714 N N . VAL A 1 94 ? 7.082 2.415 1.287 1.00 91.56 94 VAL A N 1
ATOM 715 C CA . VAL A 1 94 ? 8.403 2.055 1.832 1.00 91.56 94 VAL A CA 1
ATOM 716 C C . VAL A 1 94 ? 8.421 0.599 2.306 1.00 91.56 94 VAL A C 1
ATOM 718 O O . VAL A 1 94 ? 9.319 -0.159 1.947 1.00 91.56 94 VAL A O 1
ATOM 721 N N . ALA A 1 95 ? 7.402 0.164 3.051 1.00 93.75 95 ALA A N 1
ATOM 722 C CA . ALA A 1 95 ? 7.329 -1.210 3.541 1.00 93.75 95 ALA A CA 1
ATOM 723 C C . ALA A 1 95 ? 7.190 -2.249 2.410 1.00 93.75 95 ALA A C 1
ATOM 725 O O . ALA A 1 95 ? 7.712 -3.359 2.527 1.00 93.75 95 ALA A O 1
ATOM 726 N N . LEU A 1 96 ? 6.498 -1.921 1.313 1.00 92.69 96 LEU A N 1
ATOM 727 C CA . LEU A 1 96 ? 6.401 -2.786 0.134 1.00 92.69 96 LEU A CA 1
ATOM 728 C C . LEU A 1 96 ? 7.747 -2.911 -0.581 1.00 92.69 96 LEU A C 1
ATOM 730 O O . LEU A 1 96 ? 8.144 -4.028 -0.910 1.00 92.69 96 LEU A O 1
ATOM 734 N N . GLU A 1 97 ? 8.451 -1.798 -0.780 1.00 90.88 97 GLU A N 1
ATOM 735 C CA . GLU A 1 97 ? 9.786 -1.769 -1.385 1.00 90.88 97 GLU A CA 1
ATOM 736 C C . GLU A 1 97 ? 10.788 -2.597 -0.576 1.00 90.88 97 GLU A C 1
ATOM 738 O O . GLU A 1 97 ? 11.444 -3.487 -1.122 1.00 90.88 97 GLU A O 1
ATOM 743 N N . GLU A 1 98 ? 10.844 -2.381 0.741 1.00 91.81 98 GLU A N 1
ATOM 744 C CA . GLU A 1 98 ? 11.723 -3.128 1.646 1.00 91.81 98 GLU A CA 1
ATOM 745 C C . GLU A 1 98 ? 11.409 -4.628 1.647 1.00 91.81 98 GLU A C 1
ATOM 747 O O . GLU A 1 98 ? 12.314 -5.465 1.628 1.00 91.81 98 GLU A O 1
ATOM 752 N N . LYS A 1 99 ? 10.120 -4.989 1.653 1.00 91.19 99 LYS A N 1
ATOM 753 C CA . LYS A 1 99 ? 9.685 -6.386 1.757 1.00 91.19 99 LYS A CA 1
ATOM 754 C C . LYS A 1 99 ? 9.827 -7.165 0.453 1.00 91.19 99 LYS A C 1
ATOM 756 O O . LYS A 1 99 ? 10.092 -8.366 0.494 1.00 91.19 99 LYS A O 1
ATOM 761 N N . LEU A 1 100 ? 9.602 -6.518 -0.688 1.00 89.44 100 LEU A N 1
ATOM 762 C CA . LEU A 1 100 ? 9.591 -7.161 -2.006 1.00 89.44 100 LEU A CA 1
ATOM 763 C C . LEU A 1 100 ? 10.870 -6.900 -2.813 1.00 89.44 100 LEU A C 1
ATOM 765 O O . LEU A 1 100 ? 11.069 -7.538 -3.845 1.00 89.44 100 LEU A O 1
ATOM 769 N N . GLY A 1 101 ? 11.755 -6.024 -2.334 1.00 86.12 101 GLY A N 1
ATOM 770 C CA . GLY A 1 101 ? 13.066 -5.779 -2.931 1.00 86.12 101 GLY A CA 1
ATOM 77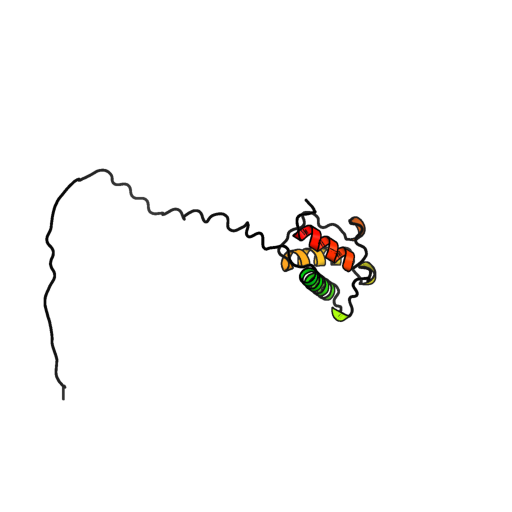1 C C . GLY A 1 101 ? 13.006 -5.035 -4.265 1.00 86.12 101 GLY A C 1
ATOM 772 O O . GLY A 1 101 ? 13.851 -5.273 -5.127 1.00 86.12 101 GLY A O 1
ATOM 773 N N . PHE A 1 102 ? 12.012 -4.164 -4.449 1.00 83.94 102 PHE A N 1
ATOM 774 C CA . PHE A 1 102 ? 11.932 -3.253 -5.593 1.00 83.94 102 PHE A CA 1
ATOM 775 C C . PHE A 1 102 ? 12.073 -1.803 -5.132 1.00 83.94 102 PHE A C 1
ATOM 777 O O . PHE A 1 102 ? 11.985 -1.504 -3.947 1.00 83.94 102 PHE A O 1
ATOM 784 N N . THR A 1 103 ? 12.295 -0.898 -6.079 1.00 78.38 103 THR A N 1
ATOM 785 C CA . THR A 1 103 ? 12.279 0.546 -5.835 1.00 78.38 103 THR A CA 1
ATOM 786 C C . THR A 1 103 ? 11.320 1.158 -6.836 1.00 78.38 103 THR A C 1
ATOM 788 O O . THR A 1 103 ? 11.523 0.994 -8.042 1.00 78.38 103 THR A O 1
ATOM 791 N N . SER A 1 104 ? 10.269 1.822 -6.359 1.00 66.81 104 SER A N 1
ATOM 792 C CA . SER A 1 104 ? 9.427 2.634 -7.224 1.00 66.81 104 SER A CA 1
ATOM 793 C C . SER A 1 104 ? 10.093 4.000 -7.397 1.00 66.81 104 SER A C 1
ATOM 795 O O . SER A 1 104 ? 10.476 4.626 -6.408 1.00 66.81 104 SER A O 1
ATOM 797 N N . PRO A 1 105 ? 10.251 4.511 -8.630 1.00 59.31 105 PRO A N 1
ATOM 798 C CA . PRO A 1 105 ? 10.723 5.879 -8.835 1.00 59.31 105 PRO A CA 1
ATOM 799 C C . PRO A 1 105 ? 9.714 6.922 -8.329 1.00 59.31 105 PRO A C 1
ATOM 801 O O . PRO A 1 105 ? 10.075 8.087 -8.167 1.00 59.31 105 PRO A O 1
ATOM 804 N N . GLU A 1 106 ? 8.470 6.514 -8.064 1.00 63.84 106 GLU A N 1
ATOM 805 C CA . GLU A 1 106 ? 7.392 7.404 -7.666 1.00 63.84 106 GLU A CA 1
ATOM 806 C C . GLU A 1 106 ? 6.747 6.934 -6.361 1.00 63.84 106 GLU A C 1
ATOM 808 O O . GLU A 1 106 ? 6.176 5.843 -6.278 1.00 63.84 106 GLU A O 1
ATOM 813 N N . VAL A 1 107 ? 6.797 7.800 -5.344 1.00 63.03 107 VAL A N 1
ATOM 814 C CA . VAL A 1 107 ? 5.939 7.710 -4.154 1.00 63.03 107 VAL A CA 1
ATOM 815 C C . VAL A 1 107 ? 4.557 8.249 -4.543 1.00 63.03 107 VAL A C 1
ATOM 817 O O . VAL A 1 107 ? 4.083 9.241 -3.995 1.00 63.03 107 VAL A O 1
ATOM 820 N N . ALA A 1 108 ? 3.953 7.647 -5.565 1.00 71.81 108 ALA A N 1
ATOM 821 C CA . ALA A 1 108 ? 2.636 8.033 -6.043 1.00 71.81 108 ALA A CA 1
ATOM 822 C C . ALA A 1 108 ? 1.579 7.585 -5.038 1.00 71.81 108 ALA A C 1
ATOM 824 O O . ALA A 1 108 ? 1.702 6.527 -4.398 1.00 71.81 108 ALA A O 1
ATOM 825 N N . ARG A 1 109 ? 0.528 8.391 -4.895 1.00 80.94 109 ARG A N 1
ATOM 826 C CA . ARG A 1 109 ? -0.621 7.968 -4.103 1.00 80.94 109 ARG A CA 1
ATOM 827 C C . ARG A 1 109 ? -1.505 7.011 -4.908 1.00 80.94 109 ARG A C 1
ATOM 829 O O . ARG A 1 109 ? -1.608 7.163 -6.124 1.00 80.94 109 ARG A O 1
ATOM 836 N N . PRO A 1 110 ? -2.168 6.037 -4.259 1.00 81.56 110 PRO A N 1
ATOM 837 C CA . PRO A 1 110 ? -3.082 5.127 -4.937 1.00 81.56 110 PRO A CA 1
ATOM 838 C C . PRO A 1 110 ? -4.137 5.850 -5.784 1.00 81.56 110 PRO A C 1
ATOM 840 O O . PRO A 1 110 ? -4.352 5.471 -6.931 1.00 81.56 110 PRO A O 1
ATOM 843 N N . ASP A 1 111 ? -4.718 6.938 -5.276 1.00 83.25 111 ASP A N 1
ATOM 844 C CA . ASP A 1 111 ? -5.723 7.745 -5.973 1.00 83.25 111 ASP A CA 1
ATOM 845 C C . ASP A 1 111 ? -5.193 8.391 -7.265 1.00 83.25 111 ASP A C 1
ATOM 847 O O . ASP A 1 111 ? -5.887 8.388 -8.283 1.00 83.25 111 ASP A O 1
ATOM 851 N N . GLU A 1 112 ? -3.941 8.855 -7.274 1.00 84.81 112 GLU A N 1
ATOM 852 C CA . GLU A 1 112 ? -3.280 9.430 -8.459 1.00 84.81 112 GLU A CA 1
ATOM 853 C C . GLU A 1 112 ? -3.060 8.380 -9.561 1.00 84.81 112 GLU A C 1
ATOM 855 O O . GLU A 1 112 ? -3.060 8.700 -10.751 1.00 84.81 112 GLU A O 1
ATOM 860 N N . LEU A 1 113 ? -2.920 7.113 -9.165 1.00 83.19 113 LEU A N 1
ATOM 861 C CA . LEU A 1 113 ? -2.735 5.966 -10.052 1.00 83.19 113 LEU A CA 1
ATOM 862 C C . LEU A 1 113 ? -4.050 5.261 -10.424 1.00 83.19 113 LEU A C 1
ATOM 864 O O . LEU A 1 113 ? -4.023 4.267 -11.153 1.00 83.19 113 LEU A O 1
ATOM 868 N N . GLY A 1 114 ? -5.195 5.739 -9.923 1.00 87.12 114 GLY A N 1
ATOM 869 C CA . GLY A 1 114 ? -6.492 5.078 -10.097 1.00 87.12 114 GLY A CA 1
ATOM 870 C C . GLY A 1 114 ? -6.612 3.739 -9.359 1.00 87.12 114 GLY A C 1
ATOM 871 O O . GLY A 1 114 ? -7.427 2.900 -9.737 1.00 87.12 114 GLY A O 1
ATOM 872 N N . ILE A 1 115 ? -5.792 3.519 -8.331 1.00 92.00 115 ILE A N 1
ATOM 873 C CA . ILE A 1 115 ? -5.814 2.341 -7.464 1.00 92.00 115 ILE A CA 1
ATOM 874 C C . ILE A 1 115 ? -6.830 2.595 -6.352 1.00 92.00 115 ILE A C 1
ATOM 876 O O . ILE A 1 115 ? -6.584 3.391 -5.446 1.00 92.00 115 ILE A O 1
ATOM 880 N N . VAL A 1 116 ? -7.966 1.901 -6.414 1.00 94.62 116 VAL A N 1
ATOM 881 C CA . VAL A 1 116 ? -9.074 2.094 -5.467 1.00 94.62 116 VAL A CA 1
ATOM 882 C C . VAL A 1 116 ? -9.123 0.960 -4.452 1.00 94.62 116 VAL A C 1
ATOM 884 O O . VAL A 1 116 ? -9.267 1.198 -3.252 1.00 94.62 116 VAL A O 1
ATOM 887 N N . THR A 1 117 ? -8.983 -0.279 -4.919 1.00 97.06 117 THR A N 1
ATOM 888 C CA . THR A 1 117 ? -9.140 -1.483 -4.101 1.00 97.06 117 THR A CA 1
ATOM 889 C C . THR A 1 117 ? -7.812 -2.120 -3.716 1.00 97.06 117 THR A C 1
ATOM 891 O O . THR A 1 117 ? -6.748 -1.834 -4.273 1.00 97.06 117 THR A O 1
ATOM 894 N N . VAL A 1 118 ? -7.870 -3.047 -2.762 1.00 96.12 118 VAL A N 1
ATOM 895 C CA . VAL A 1 118 ? -6.714 -3.871 -2.408 1.00 96.12 118 VAL A CA 1
ATOM 896 C C . VAL A 1 118 ? -6.249 -4.721 -3.601 1.00 96.12 118 VAL A C 1
ATOM 898 O O . VAL A 1 118 ? -5.044 -4.861 -3.809 1.00 96.12 118 VAL A O 1
ATOM 901 N N . ASP A 1 119 ? -7.158 -5.270 -4.413 1.00 96.38 119 ASP A N 1
ATOM 902 C CA . ASP A 1 119 ? -6.776 -6.040 -5.606 1.00 96.38 119 ASP A CA 1
ATOM 903 C C . ASP A 1 119 ? -6.126 -5.171 -6.695 1.00 96.38 119 ASP A C 1
ATOM 905 O O . ASP A 1 119 ? -5.194 -5.628 -7.370 1.00 96.38 119 ASP A O 1
ATOM 909 N N . ASP A 1 120 ? -6.537 -3.904 -6.821 1.00 95.50 120 ASP A N 1
ATOM 910 C CA . ASP A 1 120 ? -5.874 -2.936 -7.703 1.00 95.50 120 ASP A CA 1
ATOM 911 C C . ASP A 1 120 ? -4.426 -2.707 -7.261 1.00 95.50 120 ASP A C 1
ATOM 913 O O . ASP A 1 120 ? -3.512 -2.720 -8.089 1.00 95.50 120 ASP A O 1
ATOM 917 N N . LEU A 1 121 ? -4.196 -2.572 -5.950 1.00 94.31 121 LEU A N 1
ATOM 918 C CA . LEU A 1 121 ? -2.856 -2.400 -5.391 1.00 94.31 121 LEU A CA 1
ATOM 919 C C . LEU A 1 121 ? -1.987 -3.636 -5.646 1.00 94.31 121 LEU A C 1
ATOM 921 O O . LEU A 1 121 ? -0.850 -3.510 -6.099 1.00 94.31 121 LEU A O 1
ATOM 925 N N . VAL A 1 122 ? -2.524 -4.838 -5.419 1.00 95.25 122 VAL A N 1
ATOM 926 C CA . VAL A 1 122 ? -1.824 -6.095 -5.735 1.00 95.25 122 VAL A CA 1
ATOM 927 C C . VAL A 1 122 ? -1.475 -6.154 -7.220 1.00 95.25 122 VAL A C 1
ATOM 929 O O . VAL A 1 122 ? -0.339 -6.465 -7.579 1.00 95.25 122 VAL A O 1
ATOM 932 N N . SER A 1 123 ? -2.430 -5.832 -8.092 1.00 94.19 123 SER A N 1
ATOM 933 C CA . SER A 1 123 ? -2.231 -5.824 -9.543 1.00 94.19 123 SER A CA 1
ATOM 934 C C . SER A 1 123 ? -1.164 -4.813 -9.964 1.00 94.19 123 SER A C 1
ATOM 936 O O . SER A 1 123 ? -0.338 -5.118 -10.825 1.00 94.19 123 SER A O 1
ATOM 938 N N . HIS A 1 124 ? -1.137 -3.638 -9.335 1.00 91.88 124 HIS A N 1
ATOM 939 C CA . HIS A 1 124 ? -0.112 -2.630 -9.564 1.00 91.88 124 HIS A CA 1
ATOM 940 C C . HIS A 1 124 ? 1.281 -3.142 -9.172 1.00 91.88 124 HIS A C 1
ATOM 942 O O . HIS A 1 124 ? 2.188 -3.127 -10.002 1.00 91.88 124 HIS A O 1
ATOM 948 N N . VAL A 1 125 ? 1.447 -3.685 -7.962 1.00 91.25 125 VAL A N 1
ATOM 949 C CA . VAL A 1 125 ? 2.744 -4.206 -7.488 1.00 91.25 125 VAL A CA 1
ATOM 950 C C . VAL A 1 125 ? 3.238 -5.367 -8.358 1.00 91.25 125 VAL A C 1
ATOM 952 O O . VAL A 1 125 ? 4.424 -5.438 -8.674 1.00 91.25 125 VAL A O 1
ATOM 955 N N . VAL A 1 126 ? 2.343 -6.248 -8.820 1.00 92.00 126 VAL A N 1
ATOM 956 C CA . VAL A 1 126 ? 2.696 -7.311 -9.778 1.00 92.00 126 VAL A CA 1
ATOM 957 C C . VAL A 1 126 ? 3.273 -6.725 -11.070 1.00 92.00 126 VAL A C 1
ATOM 959 O O . VAL A 1 126 ? 4.290 -7.217 -11.554 1.00 92.00 126 VAL A O 1
ATOM 962 N N . ARG A 1 127 ? 2.665 -5.663 -11.614 1.00 89.19 127 ARG A N 1
ATOM 963 C CA . ARG A 1 127 ? 3.152 -4.991 -12.831 1.00 89.19 127 ARG A CA 1
ATOM 964 C C . ARG A 1 127 ? 4.499 -4.304 -12.614 1.00 89.19 127 ARG A C 1
ATOM 966 O O . ARG A 1 127 ? 5.364 -4.390 -13.482 1.00 89.19 127 ARG A O 1
ATOM 973 N N . VAL A 1 128 ? 4.699 -3.670 -11.456 1.00 87.81 128 VAL A N 1
ATOM 974 C CA . VAL A 1 128 ? 5.995 -3.076 -11.084 1.00 87.81 128 VAL A CA 1
ATOM 975 C C . VAL A 1 128 ? 7.080 -4.154 -11.043 1.00 87.81 128 VAL A C 1
ATOM 977 O O . VAL A 1 128 ? 8.125 -4.001 -11.672 1.00 87.81 128 VAL A O 1
ATOM 980 N N . LEU A 1 129 ? 6.818 -5.281 -10.374 1.00 86.69 129 LEU A N 1
ATOM 981 C CA . LEU A 1 129 ? 7.765 -6.396 -10.271 1.00 86.69 129 LEU A CA 1
ATOM 982 C C . LEU A 1 129 ? 8.037 -7.090 -11.613 1.00 86.69 129 LEU A C 1
ATOM 984 O O . LEU A 1 129 ? 9.135 -7.602 -11.824 1.00 86.69 129 LEU A O 1
ATOM 988 N N . ALA A 1 130 ? 7.062 -7.102 -12.523 1.00 86.88 130 ALA A N 1
ATOM 989 C CA . ALA A 1 130 ? 7.245 -7.587 -13.890 1.00 86.88 130 ALA A CA 1
ATOM 990 C C . ALA A 1 130 ? 8.092 -6.633 -14.758 1.00 86.88 130 ALA A C 1
ATOM 992 O O . ALA A 1 130 ? 8.597 -7.043 -15.801 1.00 86.88 130 ALA A O 1
ATOM 993 N N . GLY A 1 131 ? 8.291 -5.385 -14.317 1.00 82.44 131 GLY A N 1
ATOM 994 C CA . GLY A 1 131 ? 8.991 -4.349 -15.073 1.00 82.44 131 GLY A CA 1
ATOM 995 C C . GLY A 1 131 ? 8.125 -3.652 -16.127 1.00 82.44 131 GLY A C 1
ATOM 996 O O . GLY A 1 131 ? 8.675 -2.970 -16.988 1.00 82.44 131 GLY A O 1
ATOM 997 N N . ASP A 1 132 ? 6.798 -3.795 -16.049 1.00 76.44 132 ASP A N 1
ATOM 998 C CA . ASP A 1 132 ? 5.832 -3.250 -17.020 1.00 76.44 132 ASP A CA 1
ATOM 999 C C . ASP A 1 132 ? 5.571 -1.743 -16.845 1.00 76.44 132 ASP A C 1
ATOM 1001 O O . ASP A 1 132 ? 4.875 -1.124 -17.652 1.00 76.44 132 ASP A O 1
ATOM 1005 N N . LEU A 1 133 ? 6.078 -1.157 -15.761 1.00 65.88 133 LEU A N 1
ATOM 1006 C CA . LEU A 1 133 ? 5.959 0.256 -15.416 1.00 65.88 133 LEU A CA 1
ATOM 1007 C C . LEU A 1 133 ? 7.380 0.840 -15.367 1.00 65.88 133 LEU A C 1
ATOM 1009 O O . LEU A 1 133 ? 8.040 0.791 -14.330 1.00 65.88 133 LEU A O 1
ATOM 1013 N N . ARG A 1 134 ? 7.879 1.303 -16.518 1.00 53.94 134 ARG A N 1
ATOM 1014 C CA . ARG A 1 134 ? 9.165 1.999 -16.684 1.00 53.94 134 ARG A CA 1
ATOM 1015 C C . ARG A 1 134 ? 9.001 3.243 -17.539 1.00 53.94 134 ARG A C 1
ATOM 1017 O O . ARG A 1 134 ? 8.206 3.178 -18.503 1.00 53.94 134 ARG A O 1
#

Nearest PDB structures (foldseek):
  8xks-assembly1_R  TM=8.386E-01  e=5.056E-04  Chlamydomonas reinhardtii
  8aig-assembly1_A  TM=8.432E-01  e=7.548E-03  Streptomyces virginiae
  4ca3-assembly1_A  TM=8.354E-01  e=1.892E-02  Streptomyces virginiae
  8gym-assembly1_ab  TM=7.729E-01  e=4.258E-02  Tetrahymena thermophila SB210
  5ejd-assembly2_C  TM=8.265E-01  e=1.399E-01  Penicillium aethiopicum

Foldseek 3Di:
DDDDDDDDDDDDDDDDDDDDDDDDDDDDDDDDPPDPPPDPPPPPLPPQDPLVVLLVQLLVLLCVLLVHDSVPADQADFSVNSVCDPVSLLSSQVSSCVSRVHDDPDSDGCVNVVNTGSNSVSVVVSCVSVVVDD

Radius of gyration: 32.74 Å; Cα contacts (8 Å, |Δi|>4): 83; chains: 1; bounding box: 83×58×55 Å

Mean predicted aligned error: 15.78 Å